Protein AF-A0A8D8YP14-F1 (afdb_monomer_lite)

Secondary structure (DSSP, 8-state):
-EE--TTTT---S---HHHHHHHHHHHHHHHHTT-TT--EEEETHHHHHTTTTS-HHHHHHHHTTSPTTSEEEEETTTTTS-HHHHTTTGGG--EEEEE---STT--SS---HHHHHHHHHHHHTSSS-EEEEEE--SS-SS-HHHHHH-

Structure (mmCIF, N/CA/C/O backbone):
data_AF-A0A8D8YP14-F1
#
_entry.id   AF-A0A8D8YP14-F1
#
loop_
_atom_site.group_PDB
_atom_site.id
_atom_site.type_symbol
_atom_site.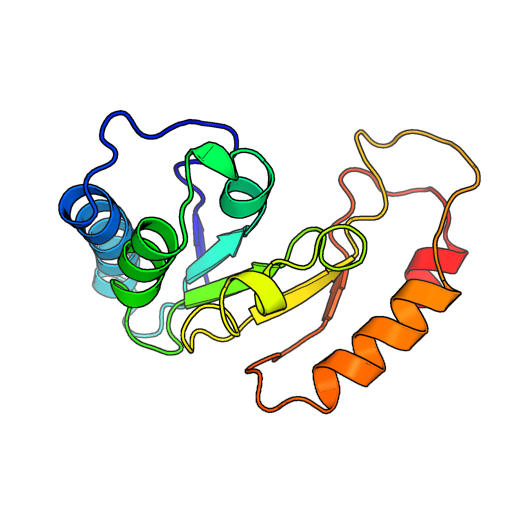label_atom_id
_atom_site.label_alt_id
_atom_site.label_comp_id
_atom_site.label_asym_id
_atom_site.label_entity_id
_atom_site.label_seq_id
_atom_site.pdbx_PDB_ins_code
_atom_site.Cartn_x
_atom_site.Cartn_y
_atom_site.Cartn_z
_atom_site.occupancy
_atom_site.B_iso_or_equiv
_atom_site.auth_seq_id
_atom_site.auth_comp_id
_atom_site.auth_asym_id
_atom_site.auth_atom_id
_atom_site.pdbx_PDB_model_num
ATOM 1 N N . MET A 1 1 ? -10.015 -11.404 4.133 1.00 96.06 1 MET A N 1
ATOM 2 C CA . MET A 1 1 ? -9.208 -10.246 3.685 1.00 96.06 1 MET A CA 1
ATOM 3 C C . MET A 1 1 ? -9.933 -9.616 2.516 1.00 96.06 1 MET A C 1
ATOM 5 O O . MET A 1 1 ? -10.431 -10.362 1.682 1.00 96.06 1 MET A O 1
ATOM 9 N N . TYR A 1 2 ? -10.011 -8.291 2.472 1.00 98.19 2 TYR A N 1
ATOM 10 C CA . TYR A 1 2 ? -10.757 -7.534 1.463 1.00 98.19 2 TYR A CA 1
ATOM 11 C C . TYR A 1 2 ? -9.896 -6.375 0.976 1.00 98.19 2 TYR A C 1
ATOM 13 O O . TYR A 1 2 ? -9.171 -5.800 1.780 1.00 98.19 2 TYR A O 1
ATOM 21 N N . SER A 1 3 ? -9.972 -6.020 -0.302 1.00 97.25 3 SER A N 1
ATOM 22 C CA . SER A 1 3 ? -9.258 -4.866 -0.860 1.00 97.25 3 SER A CA 1
ATOM 23 C C . SER A 1 3 ? -10.249 -3.771 -1.242 1.00 97.25 3 SER A C 1
ATOM 25 O O . SER A 1 3 ? -11.353 -4.063 -1.706 1.00 97.25 3 SER A O 1
ATOM 27 N N . ALA A 1 4 ? -9.869 -2.522 -0.976 1.00 97.31 4 ALA A N 1
ATOM 28 C CA . ALA A 1 4 ? -10.622 -1.329 -1.345 1.00 97.31 4 ALA A CA 1
ATOM 29 C C . ALA A 1 4 ? -9.684 -0.116 -1.376 1.00 97.31 4 ALA A C 1
ATOM 31 O O . ALA A 1 4 ? -8.987 0.139 -0.395 1.00 97.31 4 ALA A O 1
ATOM 32 N N . ASP A 1 5 ? -9.716 0.662 -2.459 1.00 96.69 5 ASP A N 1
ATOM 33 C CA . ASP A 1 5 ? -8.776 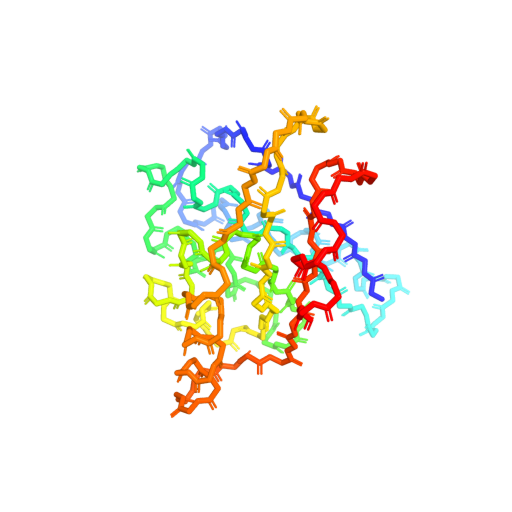1.763 -2.691 1.00 96.69 5 ASP A CA 1
ATOM 34 C C . ASP A 1 5 ? -9.515 2.995 -3.233 1.00 96.69 5 ASP A C 1
ATOM 36 O O . ASP A 1 5 ? -9.730 3.158 -4.431 1.00 96.69 5 ASP A O 1
ATOM 40 N N . THR A 1 6 ? -9.956 3.879 -2.335 1.00 93.38 6 THR A N 1
ATOM 41 C CA . THR A 1 6 ? -10.854 5.001 -2.684 1.00 93.38 6 THR A CA 1
ATOM 42 C C . THR A 1 6 ? -10.166 6.128 -3.450 1.00 93.38 6 THR A C 1
ATOM 44 O O . THR A 1 6 ? -10.811 6.840 -4.215 1.00 93.38 6 THR A O 1
ATOM 47 N N . PHE A 1 7 ? -8.864 6.315 -3.231 1.00 97.00 7 PHE A N 1
ATOM 48 C CA . PHE A 1 7 ? -8.113 7.468 -3.735 1.00 97.00 7 PHE A CA 1
ATOM 49 C C . PHE A 1 7 ? -6.899 7.062 -4.566 1.00 97.00 7 PHE A C 1
ATOM 51 O O . PHE A 1 7 ? -5.929 7.815 -4.654 1.00 97.00 7 PHE A O 1
ATOM 58 N N . ASN A 1 8 ? -6.939 5.881 -5.190 1.00 97.12 8 ASN A N 1
ATOM 59 C CA . ASN A 1 8 ? -5.904 5.513 -6.144 1.00 97.12 8 ASN A CA 1
ATOM 60 C C . ASN A 1 8 ? -5.875 6.555 -7.271 1.00 97.12 8 ASN A C 1
ATOM 62 O O . ASN A 1 8 ? -6.893 6.790 -7.922 1.00 97.12 8 ASN A O 1
ATOM 66 N N . GLU A 1 9 ? -4.741 7.244 -7.411 1.00 96.31 9 GLU A N 1
ATOM 67 C CA . GLU A 1 9 ? -4.486 8.328 -8.377 1.00 96.31 9 GLU A CA 1
ATOM 68 C C . GLU A 1 9 ? -5.417 9.552 -8.310 1.00 96.31 9 GLU A C 1
ATOM 70 O O . GLU A 1 9 ? -5.239 10.514 -9.055 1.00 96.31 9 GLU A O 1
ATOM 75 N N . ASN A 1 10 ? -6.339 9.588 -7.351 1.00 96.38 10 ASN A N 1
ATOM 76 C CA . ASN A 1 10 ? -7.304 10.665 -7.175 1.00 96.38 10 ASN A CA 1
ATOM 77 C C . ASN A 1 10 ? -6.985 11.480 -5.920 1.00 96.38 10 ASN A C 1
ATOM 79 O O . ASN A 1 10 ? -6.604 10.938 -4.884 1.00 96.38 10 ASN A O 1
ATOM 83 N N . ILE A 1 11 ? -7.170 12.799 -5.996 1.00 95.06 11 ILE A N 1
ATOM 84 C CA . ILE A 1 11 ? -7.031 13.683 -4.836 1.00 95.06 11 ILE A CA 1
ATOM 85 C C . ILE A 1 11 ? -8.388 13.748 -4.113 1.00 95.06 11 ILE A C 1
ATOM 87 O O . ILE A 1 11 ? -9.381 14.125 -4.742 1.00 95.06 11 ILE A O 1
ATOM 91 N N . PRO A 1 12 ? -8.467 13.409 -2.812 1.00 94.56 12 PRO A N 1
ATOM 92 C CA . PRO A 1 12 ? -9.691 13.587 -2.043 1.00 94.56 12 PRO A CA 1
ATOM 93 C C . PRO A 1 12 ? -10.140 15.054 -2.029 1.00 94.56 12 PRO A C 1
ATOM 95 O O . PRO A 1 12 ? -9.320 15.964 -1.905 1.00 94.56 12 PRO A O 1
ATOM 98 N N . GLN A 1 13 ? -11.456 15.275 -2.100 1.00 90.06 13 GLN A N 1
ATOM 99 C CA . GLN A 1 13 ? -12.055 16.617 -2.176 1.00 90.06 13 GLN A CA 1
ATOM 100 C C . GLN A 1 13 ? -11.676 17.517 -0.993 1.00 90.06 13 GLN A C 1
ATOM 102 O O . GLN A 1 13 ? -11.499 18.723 -1.160 1.00 90.06 13 GLN A O 1
ATOM 107 N N . HIS A 1 14 ? -11.517 16.923 0.190 1.00 92.19 14 HIS A N 1
ATOM 108 C CA . HIS A 1 14 ? -11.111 17.607 1.410 1.00 92.19 14 HIS A CA 1
ATOM 109 C C . HIS A 1 14 ? -9.806 17.016 1.934 1.00 92.19 14 HIS A C 1
ATOM 111 O O . HIS A 1 14 ? -9.575 15.814 1.823 1.00 92.19 14 HIS A O 1
ATOM 117 N N . GLY A 1 15 ? -8.926 17.872 2.456 1.00 91.56 15 GLY A N 1
ATOM 118 C CA . GLY A 1 15 ? -7.595 17.491 2.940 1.00 91.56 15 GLY A CA 1
ATOM 119 C C . GLY A 1 15 ? -7.425 17.556 4.450 1.00 91.56 15 GLY A C 1
ATOM 120 O O . GLY A 1 15 ? -6.307 17.367 4.925 1.00 91.56 15 GLY A O 1
ATOM 121 N N . ASP A 1 16 ? -8.481 17.864 5.199 1.00 96.81 16 ASP A N 1
ATOM 122 C CA . ASP A 1 16 ? -8.434 17.842 6.653 1.00 96.81 16 ASP A CA 1
ATOM 123 C C . ASP A 1 16 ? -8.293 16.405 7.175 1.00 96.81 16 ASP A C 1
ATOM 125 O O . ASP A 1 16 ? -8.814 15.434 6.619 1.00 96.81 16 ASP A O 1
ATOM 129 N N . VAL A 1 17 ? -7.520 16.268 8.251 1.00 98.06 17 VAL A N 1
ATOM 130 C CA . VAL A 1 17 ? -7.172 14.965 8.829 1.00 98.06 17 VAL A CA 1
ATOM 131 C C . VAL A 1 17 ? -8.396 14.219 9.362 1.00 98.06 17 VAL A C 1
ATOM 133 O O . VAL A 1 17 ? -8.413 12.990 9.344 1.00 98.06 17 VAL A O 1
ATOM 136 N N . GLU A 1 18 ? -9.427 14.944 9.801 1.00 98.19 18 GLU A N 1
ATOM 137 C CA . GLU A 1 18 ? -10.662 14.362 10.322 1.00 98.19 18 GLU A CA 1
ATOM 138 C C . GLU A 1 18 ? -11.487 13.715 9.207 1.00 98.19 18 GLU A C 1
ATOM 140 O O . GLU A 1 18 ? -11.886 12.558 9.343 1.00 98.19 18 GLU A O 1
ATOM 145 N N . TYR A 1 19 ? -11.669 14.397 8.073 1.00 98.06 19 TYR A N 1
ATOM 146 C CA . TYR A 1 19 ? -12.303 13.836 6.884 1.00 98.06 19 TYR A CA 1
ATOM 147 C C . TYR A 1 19 ? -11.604 12.552 6.428 1.00 98.06 19 TYR A C 1
ATOM 149 O O . TYR A 1 19 ? -12.254 11.521 6.256 1.00 98.06 19 TYR A O 1
ATOM 157 N N . LEU A 1 20 ? -10.274 12.576 6.295 1.00 98.44 20 LEU A N 1
ATOM 158 C CA . LEU A 1 20 ? -9.507 11.412 5.840 1.00 98.44 20 LEU A CA 1
ATOM 159 C C . LEU A 1 20 ? -9.606 10.233 6.819 1.00 98.44 20 LEU A C 1
ATOM 161 O O . LEU A 1 20 ? -9.792 9.090 6.393 1.00 98.44 20 LEU A O 1
ATOM 165 N N . ALA A 1 21 ? -9.545 10.503 8.125 1.00 98.56 21 ALA A N 1
ATOM 166 C CA . ALA A 1 21 ? -9.758 9.490 9.153 1.00 98.56 21 ALA A CA 1
ATOM 167 C C . ALA A 1 21 ? -11.185 8.915 9.103 1.00 98.56 21 ALA A C 1
ATOM 169 O O . ALA A 1 21 ? -11.371 7.705 9.224 1.00 98.56 21 ALA A O 1
ATOM 170 N N . ASN A 1 22 ? -12.198 9.760 8.893 1.00 98.44 22 ASN A N 1
ATOM 171 C CA . ASN A 1 22 ? -13.595 9.340 8.800 1.00 98.44 22 ASN A CA 1
ATOM 172 C C . ASN A 1 22 ? -13.852 8.459 7.573 1.00 98.44 22 ASN A C 1
ATOM 174 O O . ASN A 1 22 ? -14.554 7.455 7.697 1.00 98.44 22 ASN A O 1
ATOM 178 N N . VAL A 1 23 ? -13.256 8.779 6.420 1.00 98.19 23 VAL A N 1
ATOM 179 C CA . VAL A 1 23 ? -13.334 7.933 5.218 1.00 98.19 23 VAL A CA 1
ATOM 180 C C . VAL A 1 23 ? -12.749 6.550 5.502 1.00 98.19 23 VAL A C 1
ATOM 182 O O . VAL A 1 23 ? -13.438 5.547 5.324 1.00 98.19 23 VAL A O 1
ATOM 185 N N . SER A 1 24 ? -11.518 6.495 6.016 1.00 98.25 24 SER A N 1
ATOM 186 C CA . SER A 1 24 ? -10.831 5.239 6.345 1.00 98.25 24 SER A CA 1
ATOM 187 C C . SER A 1 24 ? -11.618 4.389 7.355 1.00 98.25 24 SER A C 1
ATOM 189 O O . SER A 1 24 ? -11.865 3.202 7.129 1.00 98.25 24 SER A O 1
ATOM 191 N N . ARG A 1 25 ? -12.121 5.016 8.430 1.00 98.62 25 ARG A N 1
ATOM 192 C CA . ARG A 1 25 ? -12.967 4.348 9.429 1.00 98.62 25 ARG A CA 1
ATOM 193 C C . ARG A 1 25 ? -14.245 3.786 8.816 1.00 98.62 25 ARG A C 1
ATOM 195 O O . ARG A 1 25 ? -14.615 2.665 9.137 1.00 98.62 25 ARG A O 1
ATOM 202 N N . SER A 1 26 ? -14.907 4.546 7.945 1.00 98.56 26 SER A N 1
ATOM 203 C CA . SER A 1 26 ? -16.176 4.135 7.331 1.00 98.56 26 SER A CA 1
ATOM 204 C C . SER A 1 26 ? -15.999 2.929 6.410 1.00 98.56 26 SER A C 1
ATOM 206 O O . SER A 1 26 ? -16.815 2.011 6.445 1.00 98.56 26 SER A O 1
ATOM 208 N N . ILE A 1 27 ? -14.910 2.897 5.633 1.00 98.44 27 ILE A N 1
ATOM 209 C CA . ILE A 1 27 ? -14.569 1.762 4.762 1.00 98.44 27 ILE A CA 1
ATOM 210 C C . ILE A 1 27 ? -14.371 0.496 5.596 1.00 98.44 27 ILE A C 1
ATOM 212 O O . ILE A 1 27 ? -14.988 -0.532 5.321 1.00 98.44 27 ILE A O 1
ATOM 216 N N . TYR A 1 28 ? -13.544 0.573 6.642 1.00 98.62 28 TYR A N 1
ATOM 217 C CA . TYR A 1 28 ? -13.294 -0.586 7.493 1.00 98.62 28 TYR A CA 1
ATOM 218 C C . TYR A 1 28 ? -14.536 -1.008 8.294 1.00 98.62 28 TYR A C 1
ATOM 220 O O . TYR A 1 28 ? -14.797 -2.204 8.434 1.00 98.62 28 TYR A O 1
ATOM 228 N N . GLN A 1 29 ? -15.333 -0.053 8.788 1.00 98.56 29 GLN A N 1
ATOM 229 C CA . GLN A 1 29 ? -16.580 -0.354 9.492 1.00 98.56 29 GLN A CA 1
ATOM 230 C C . GLN A 1 29 ? -17.523 -1.162 8.597 1.00 98.56 29 GLN A C 1
ATOM 232 O O . GLN A 1 29 ? -17.971 -2.223 9.010 1.00 98.56 29 GLN A O 1
ATOM 237 N N . ALA A 1 30 ? -17.709 -0.752 7.339 1.00 98.56 30 ALA A N 1
ATOM 238 C CA . ALA A 1 30 ? -18.549 -1.481 6.391 1.00 98.56 30 ALA A CA 1
ATOM 239 C C . ALA A 1 30 ? -18.093 -2.938 6.166 1.00 98.56 30 ALA A C 1
ATOM 241 O O . ALA A 1 30 ? -18.928 -3.828 6.021 1.00 98.56 30 ALA A O 1
ATOM 242 N N . MET A 1 31 ? -16.779 -3.201 6.158 1.00 98.50 31 MET A N 1
ATOM 243 C CA . MET A 1 31 ? -16.248 -4.570 6.087 1.00 98.50 31 MET A CA 1
ATOM 244 C C . MET A 1 31 ? -16.534 -5.347 7.380 1.00 98.50 31 MET A C 1
ATOM 246 O O . MET A 1 31 ? -17.025 -6.476 7.344 1.00 98.50 31 MET A O 1
ATOM 250 N N . SER A 1 32 ? -16.219 -4.735 8.525 1.00 98.38 32 SER A N 1
ATOM 251 C CA . SER A 1 32 ? -16.287 -5.376 9.844 1.00 98.38 32 SER A CA 1
ATOM 252 C C . SER A 1 32 ? -17.699 -5.563 10.402 1.00 98.38 32 SER A C 1
ATOM 254 O O . SER A 1 32 ? -17.900 -6.449 11.232 1.00 98.38 32 SER A O 1
ATOM 256 N N . ASP A 1 33 ? -18.677 -4.802 9.906 1.00 98.44 33 ASP A N 1
ATOM 257 C CA . ASP A 1 33 ? -20.102 -4.978 10.207 1.00 98.44 33 ASP A CA 1
ATOM 258 C C . ASP A 1 33 ? -20.630 -6.335 9.723 1.00 98.44 33 ASP A C 1
ATOM 260 O O . ASP A 1 33 ? -21.545 -6.902 10.322 1.00 98.44 33 ASP A O 1
ATOM 264 N N . VAL A 1 34 ? -20.050 -6.866 8.642 1.00 98.38 34 VAL A N 1
ATOM 265 C CA . VAL A 1 34 ? -20.436 -8.154 8.048 1.00 98.38 34 VAL A CA 1
ATOM 266 C C . VAL A 1 34 ? -19.476 -9.269 8.462 1.00 98.38 34 VAL A C 1
ATOM 268 O O . VAL A 1 34 ? -19.909 -10.390 8.730 1.00 98.38 34 VAL A O 1
ATOM 271 N N . ASP A 1 35 ? -18.179 -8.971 8.542 1.00 98.62 35 ASP A N 1
ATOM 272 C CA . ASP A 1 35 ? -17.134 -9.919 8.924 1.00 98.62 35 ASP A CA 1
ATOM 273 C C . ASP A 1 35 ? -16.246 -9.336 10.030 1.00 98.62 35 ASP A C 1
ATOM 275 O O . ASP A 1 35 ? -15.309 -8.580 9.774 1.00 98.62 35 ASP A O 1
ATOM 279 N N . SER A 1 36 ? -16.478 -9.747 11.278 1.00 97.56 36 SER A N 1
ATOM 280 C CA . SER A 1 36 ? -15.696 -9.286 12.436 1.00 97.56 36 SER A CA 1
ATOM 281 C C . SER A 1 36 ? -14.200 -9.647 12.369 1.00 97.56 36 SER A C 1
ATOM 283 O O . SER A 1 36 ? -13.376 -9.048 13.071 1.00 97.56 36 SER A O 1
ATOM 285 N N . ASN A 1 37 ? -13.815 -10.587 11.498 1.00 98.19 37 ASN A N 1
ATOM 286 C CA . ASN A 1 37 ? -12.428 -10.965 11.236 1.00 98.19 37 ASN A CA 1
ATOM 287 C C . ASN A 1 37 ? -11.830 -10.266 10.007 1.00 98.19 37 ASN A C 1
ATOM 289 O O . ASN A 1 37 ? -10.699 -10.584 9.629 1.00 98.19 37 ASN A O 1
ATOM 293 N N . ALA A 1 38 ? -12.531 -9.292 9.420 1.00 98.62 38 ALA A N 1
ATOM 294 C CA . ALA A 1 38 ? -12.057 -8.547 8.266 1.00 98.62 38 ALA A CA 1
ATOM 295 C C . ALA A 1 38 ? -10.656 -7.961 8.491 1.00 98.62 38 ALA A C 1
ATOM 297 O O . ALA A 1 38 ? -10.328 -7.428 9.552 1.00 98.62 38 ALA A O 1
ATOM 298 N N . ILE A 1 39 ? -9.836 -8.061 7.448 1.00 98.69 39 ILE A N 1
ATOM 299 C CA . ILE A 1 39 ? -8.561 -7.360 7.300 1.00 98.69 39 ILE A CA 1
ATOM 300 C C . ILE A 1 39 ? -8.656 -6.637 5.966 1.00 98.69 39 ILE A C 1
ATOM 302 O O . ILE A 1 39 ? -8.917 -7.279 4.940 1.00 98.69 39 ILE A O 1
ATOM 306 N N . TRP A 1 40 ? -8.467 -5.325 5.998 1.00 98.81 40 TRP A N 1
ATOM 307 C CA . TRP A 1 40 ? -8.433 -4.484 4.814 1.00 98.81 40 TRP A CA 1
ATOM 308 C C . TRP A 1 40 ? -7.018 -4.488 4.233 1.00 98.81 40 TRP A C 1
ATOM 310 O O . TRP A 1 40 ? -6.066 -4.145 4.920 1.00 98.81 40 TRP A O 1
ATOM 320 N N . VAL A 1 41 ? -6.877 -4.898 2.978 1.00 98.75 41 VAL A N 1
ATOM 321 C CA . VAL A 1 41 ? -5.654 -4.794 2.183 1.00 98.75 41 VAL A CA 1
ATOM 322 C C . VAL A 1 41 ? -5.722 -3.506 1.366 1.00 98.75 41 VAL A C 1
ATOM 324 O O . VAL A 1 41 ? -6.638 -3.338 0.562 1.00 98.75 41 VAL A O 1
ATOM 327 N N . LEU A 1 42 ? -4.772 -2.602 1.588 1.00 98.62 42 LEU A N 1
ATOM 328 C CA . LEU A 1 42 ? -4.733 -1.271 0.983 1.00 98.62 42 LEU A CA 1
ATOM 329 C C . LEU A 1 42 ? -3.493 -1.112 0.102 1.00 98.62 42 LEU A C 1
ATOM 331 O O . LEU A 1 42 ? -2.377 -1.354 0.563 1.00 98.62 42 LEU A O 1
ATOM 335 N N . GLN A 1 43 ? -3.661 -0.630 -1.128 1.00 98.31 43 GLN A N 1
ATOM 336 C CA . GLN A 1 43 ? -2.545 -0.233 -1.979 1.00 98.31 43 GLN A CA 1
ATOM 337 C C . GLN A 1 43 ? -1.950 1.098 -1.495 1.00 98.31 43 GLN A C 1
ATOM 339 O O . GLN A 1 43 ? -2.615 2.132 -1.440 1.00 98.31 43 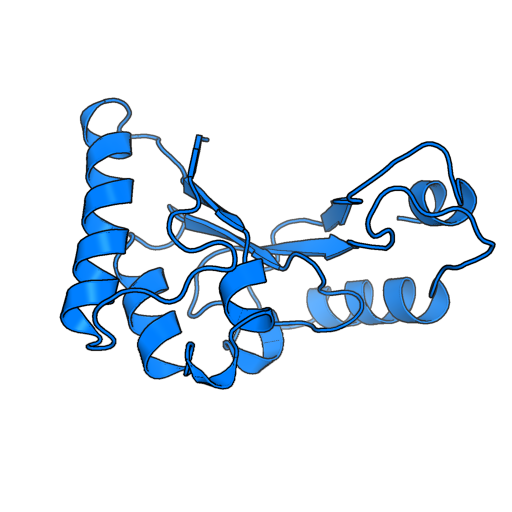GLN A O 1
ATOM 344 N N . GLY A 1 44 ? -0.652 1.106 -1.188 1.00 97.69 44 GLY A N 1
ATOM 345 C CA . GLY A 1 44 ? 0.072 2.307 -0.762 1.00 97.69 44 GLY A CA 1
ATOM 346 C C . GLY A 1 44 ? 0.369 3.314 -1.882 1.00 97.69 44 GLY A C 1
ATOM 347 O O . GLY A 1 44 ? 0.911 4.382 -1.593 1.00 97.69 44 GLY A O 1
ATOM 348 N N . TRP A 1 45 ? 0.018 3.014 -3.143 1.00 98.06 45 TRP A N 1
ATOM 349 C CA . TRP A 1 45 ? 0.371 3.829 -4.318 1.00 98.06 45 TRP A CA 1
ATOM 350 C C . TRP A 1 45 ? -0.061 5.286 -4.197 1.00 98.06 45 TRP A C 1
ATOM 352 O O . TRP A 1 45 ? 0.719 6.179 -4.517 1.00 98.06 45 TRP A O 1
ATOM 362 N N . MET A 1 46 ? -1.253 5.556 -3.658 1.00 97.06 46 MET A N 1
ATOM 363 C CA . MET A 1 46 ? -1.744 6.929 -3.501 1.00 97.06 46 MET A CA 1
ATOM 364 C C . MET A 1 46 ? -0.787 7.812 -2.683 1.00 97.06 46 MET A C 1
ATOM 366 O O . MET A 1 46 ? -0.631 8.993 -2.994 1.00 97.06 46 MET A O 1
ATOM 370 N N . PHE A 1 47 ? -0.092 7.244 -1.687 1.00 97.62 47 PHE A N 1
ATOM 371 C CA . PHE A 1 47 ? 0.853 7.977 -0.841 1.00 97.62 47 PHE A CA 1
ATOM 372 C C . PHE A 1 47 ? 2.142 8.349 -1.578 1.00 97.62 47 PHE A C 1
ATOM 374 O O . PHE A 1 47 ? 2.826 9.280 -1.149 1.00 97.62 47 PHE A O 1
ATOM 381 N N . VAL A 1 48 ? 2.462 7.635 -2.661 1.00 96.12 48 VAL A N 1
ATOM 382 C CA . VAL A 1 48 ? 3.594 7.898 -3.556 1.00 96.12 48 VAL A CA 1
ATOM 383 C C . VAL A 1 48 ? 3.163 8.818 -4.695 1.00 96.12 48 VAL A C 1
ATOM 385 O O . VAL A 1 48 ? 3.725 9.898 -4.857 1.00 96.12 48 VAL A O 1
ATOM 388 N N . HIS A 1 49 ? 2.124 8.431 -5.438 1.00 96.19 49 HIS A N 1
ATOM 389 C CA . HIS A 1 49 ? 1.646 9.136 -6.627 1.00 96.19 49 HIS A CA 1
ATOM 390 C C . HIS A 1 49 ? 1.255 10.591 -6.332 1.00 96.19 49 HIS A C 1
ATOM 392 O O . HIS A 1 49 ? 1.562 11.492 -7.106 1.00 96.19 49 HIS A O 1
ATOM 398 N N . GLN A 1 50 ? 0.614 10.842 -5.184 1.00 96.06 50 GLN A N 1
ATOM 399 C CA . GLN A 1 50 ? 0.188 12.180 -4.759 1.00 96.06 50 GLN A CA 1
ATOM 400 C C . GLN A 1 50 ? 0.941 12.641 -3.496 1.00 96.06 50 GLN A C 1
ATOM 402 O O . GLN A 1 50 ? 0.332 13.144 -2.549 1.00 96.06 50 GLN A O 1
ATOM 407 N N . VAL A 1 51 ? 2.271 12.476 -3.453 1.00 95.25 51 VAL A N 1
ATOM 408 C CA . VAL A 1 51 ? 3.104 12.727 -2.252 1.00 95.25 51 VAL A CA 1
ATOM 409 C C . VAL A 1 51 ? 2.960 14.135 -1.654 1.00 95.25 51 VAL A C 1
ATOM 411 O O . VAL A 1 51 ? 3.013 14.293 -0.435 1.00 95.25 51 VAL A O 1
ATOM 414 N N . LEU A 1 52 ? 2.735 15.161 -2.485 1.00 95.75 52 LEU A N 1
ATOM 415 C CA . LEU A 1 52 ? 2.531 16.540 -2.017 1.00 95.75 52 LEU A CA 1
ATOM 416 C C . LEU A 1 52 ? 1.196 16.710 -1.288 1.00 95.75 52 LEU A C 1
ATOM 418 O O . LEU A 1 52 ? 1.091 17.497 -0.348 1.00 95.75 52 LEU A O 1
ATOM 422 N N . TYR A 1 53 ? 0.173 15.970 -1.715 1.00 97.25 53 TYR A N 1
ATOM 423 C CA . TYR A 1 53 ? -1.105 15.959 -1.030 1.00 97.25 53 TYR A CA 1
ATOM 424 C C . TYR A 1 53 ? -1.027 15.106 0.239 1.00 97.25 53 TYR A C 1
ATOM 426 O O . TYR A 1 53 ? -1.457 15.579 1.291 1.00 97.25 53 TYR A O 1
ATOM 434 N N . TRP A 1 54 ? -0.476 13.890 0.155 1.00 97.75 54 TRP A N 1
ATOM 435 C CA . TRP A 1 54 ? -0.373 12.915 1.248 1.00 97.75 54 TRP A CA 1
ATOM 436 C C . TRP A 1 54 ? 0.838 13.172 2.154 1.00 97.75 54 TRP A C 1
ATOM 438 O O . TRP A 1 54 ? 1.816 12.414 2.194 1.00 97.75 54 TRP A O 1
ATOM 448 N N . THR A 1 55 ? 0.733 14.253 2.928 1.00 97.75 55 THR A N 1
ATOM 449 C CA . THR A 1 55 ? 1.660 14.565 4.021 1.00 97.75 55 THR A CA 1
ATOM 450 C C . THR A 1 55 ? 1.609 13.498 5.118 1.00 97.75 55 THR A C 1
ATOM 452 O O . THR A 1 55 ? 0.614 12.787 5.265 1.00 97.75 55 THR A O 1
ATOM 455 N N . GLN A 1 56 ? 2.667 13.406 5.929 1.00 98.44 56 GLN A N 1
ATOM 456 C CA . GLN A 1 56 ? 2.753 12.428 7.020 1.00 98.44 56 GLN A CA 1
ATOM 457 C C . GLN A 1 56 ? 1.545 12.485 7.968 1.00 98.44 56 GLN A C 1
ATOM 459 O O . GLN A 1 56 ? 0.992 11.441 8.297 1.00 98.44 56 GLN A O 1
ATOM 464 N N . ASP A 1 57 ? 1.075 13.678 8.343 1.00 98.38 57 ASP A N 1
ATOM 465 C CA . ASP A 1 57 ? -0.082 13.821 9.239 1.00 98.38 57 ASP A CA 1
ATOM 466 C C . ASP A 1 57 ? -1.375 13.269 8.632 1.00 98.38 57 ASP A C 1
ATOM 468 O O . ASP A 1 57 ? -2.150 12.602 9.318 1.00 98.38 57 ASP A O 1
ATOM 472 N N . LYS A 1 58 ? -1.595 13.490 7.331 1.00 98.50 58 LYS A N 1
ATOM 473 C CA . LYS A 1 58 ? -2.768 12.966 6.619 1.00 98.50 58 LYS A CA 1
ATOM 474 C C . LYS A 1 58 ? -2.710 11.454 6.475 1.00 98.50 58 LYS A C 1
ATOM 476 O O . LYS A 1 58 ? -3.708 10.781 6.716 1.00 98.50 58 LYS A O 1
ATOM 481 N N . VAL A 1 59 ? -1.544 10.919 6.111 1.00 98.50 59 VAL A N 1
ATOM 482 C CA . VAL A 1 59 ? -1.354 9.469 5.990 1.00 98.50 59 VAL A CA 1
ATOM 483 C C . VAL A 1 59 ? -1.508 8.800 7.352 1.00 98.50 59 VAL A C 1
ATOM 485 O O . VAL A 1 59 ? -2.216 7.805 7.465 1.00 98.50 59 VAL A O 1
ATOM 488 N N . LYS A 1 60 ? -0.927 9.380 8.407 1.00 98.69 60 LYS A N 1
ATOM 489 C CA . LYS A 1 60 ? -1.096 8.904 9.781 1.00 98.69 60 LYS A CA 1
ATOM 490 C C . LYS A 1 60 ? -2.568 8.876 10.173 1.00 98.69 60 LYS A C 1
ATOM 492 O O . LYS A 1 60 ? -3.052 7.822 10.564 1.00 98.69 60 LYS A O 1
ATOM 497 N N . ALA A 1 61 ? -3.286 9.988 10.004 1.00 98.56 61 ALA A N 1
ATOM 498 C CA . ALA A 1 61 ? -4.709 10.072 10.324 1.00 98.56 61 ALA A CA 1
ATOM 499 C C . ALA A 1 61 ? -5.541 9.020 9.574 1.00 98.56 61 ALA A C 1
ATOM 501 O O . ALA A 1 61 ? -6.394 8.372 10.176 1.00 98.56 61 ALA A O 1
ATOM 502 N N . PHE A 1 62 ? -5.255 8.807 8.287 1.00 98.56 62 PHE A N 1
ATOM 503 C CA . PHE A 1 62 ? -5.930 7.804 7.469 1.00 98.56 62 PHE A CA 1
ATOM 504 C C . PHE A 1 62 ? -5.642 6.373 7.955 1.00 98.56 62 PHE A C 1
ATOM 506 O O . PHE A 1 62 ? -6.572 5.607 8.195 1.00 98.56 62 PHE A O 1
ATOM 513 N N . LEU A 1 63 ? -4.373 6.002 8.147 1.00 98.50 63 LEU A N 1
ATOM 514 C CA . LEU A 1 63 ? -3.981 4.628 8.490 1.00 98.50 63 LEU A CA 1
ATOM 515 C C . LEU A 1 63 ? -4.333 4.241 9.933 1.00 98.50 63 LEU A C 1
ATOM 517 O O . LEU A 1 63 ? -4.712 3.098 10.191 1.00 98.50 63 LEU A O 1
ATOM 521 N N . THR A 1 64 ? -4.240 5.179 10.882 1.00 98.38 64 THR A N 1
ATOM 522 C CA . THR A 1 64 ? -4.526 4.906 12.301 1.00 98.38 64 THR A CA 1
ATOM 523 C C . THR A 1 64 ? -6.008 5.035 12.660 1.00 98.38 64 THR A C 1
ATOM 525 O O . THR A 1 64 ? -6.376 4.817 13.811 1.00 98.38 64 THR A O 1
ATOM 528 N N . ALA A 1 65 ? -6.872 5.398 11.705 1.00 98.56 65 ALA A N 1
ATOM 529 C CA . ALA A 1 65 ? -8.324 5.367 11.892 1.00 98.56 65 ALA A CA 1
ATOM 530 C C . ALA A 1 65 ? -8.908 3.942 11.850 1.00 98.56 65 ALA A C 1
ATOM 532 O O . ALA A 1 65 ? -10.046 3.737 12.275 1.00 98.56 65 ALA A O 1
ATOM 533 N N . VAL A 1 66 ? -8.122 2.972 11.375 1.00 98.56 66 VAL A N 1
ATOM 534 C CA . VAL A 1 66 ? -8.416 1.535 11.414 1.00 98.56 66 VAL A CA 1
ATOM 535 C C . VAL A 1 66 ? -7.672 0.914 12.602 1.00 98.56 66 VAL A C 1
ATOM 537 O O . VAL A 1 66 ? -6.524 1.294 12.847 1.00 98.56 66 VAL A O 1
ATOM 540 N N . PRO A 1 67 ? -8.266 -0.040 13.348 1.00 98.44 67 PRO A N 1
ATOM 541 C CA . PRO A 1 67 ? -7.559 -0.729 14.426 1.00 98.44 67 PRO A CA 1
ATOM 542 C C . PRO A 1 67 ? -6.229 -1.340 13.958 1.00 98.44 67 PRO A C 1
ATOM 544 O O . PRO A 1 67 ? -6.112 -1.818 12.827 1.00 98.44 67 PRO A O 1
ATOM 547 N N . GLN A 1 68 ? -5.221 -1.339 14.833 1.00 97.62 68 GLN A N 1
ATOM 548 C CA . GLN A 1 68 ? -3.904 -1.886 14.493 1.00 97.62 68 GLN A CA 1
ATOM 549 C C . GLN A 1 68 ? -3.997 -3.372 14.127 1.00 97.62 68 GLN A C 1
ATOM 551 O O . GLN A 1 68 ? -4.673 -4.149 14.803 1.00 97.62 68 GLN A O 1
ATOM 556 N N . GLY A 1 69 ? -3.330 -3.762 13.040 1.00 97.44 69 GLY A N 1
ATOM 557 C CA . GLY A 1 69 ? -3.347 -5.131 12.518 1.00 97.44 69 GLY A CA 1
ATOM 558 C C . GLY A 1 69 ? -4.601 -5.494 11.715 1.00 97.44 69 GLY A C 1
ATOM 559 O O . GLY A 1 69 ? -4.707 -6.617 11.227 1.00 97.44 69 GLY A O 1
ATOM 560 N N . LYS A 1 70 ? -5.550 -4.562 11.560 1.00 98.50 70 LYS A N 1
ATOM 561 C CA . LYS A 1 70 ? -6.747 -4.731 10.721 1.00 98.50 70 LYS A CA 1
ATOM 562 C C . LYS A 1 70 ? -6.635 -4.046 9.359 1.00 98.50 70 LYS A C 1
ATOM 564 O O . LYS A 1 70 ? -7.497 -4.253 8.506 1.00 98.50 70 LYS A O 1
ATOM 569 N N . LEU A 1 71 ? -5.553 -3.301 9.144 1.00 98.56 71 LEU A N 1
ATOM 570 C CA . LEU A 1 71 ? -5.140 -2.755 7.859 1.00 98.56 71 LEU A CA 1
ATOM 571 C C . LEU A 1 71 ? -3.779 -3.347 7.484 1.00 98.56 71 LEU A C 1
ATOM 573 O O . LEU A 1 71 ? -2.830 -3.236 8.251 1.00 98.56 71 LEU A O 1
ATOM 577 N N . LEU A 1 72 ? -3.690 -3.968 6.315 1.00 98.75 72 LEU A N 1
ATOM 578 C CA . LEU A 1 72 ? -2.463 -4.481 5.722 1.00 98.75 72 LEU A CA 1
ATOM 579 C C . LEU A 1 72 ? -2.110 -3.608 4.521 1.00 98.75 72 LEU A C 1
ATOM 581 O O . LEU A 1 72 ? -2.837 -3.598 3.528 1.00 98.75 72 LEU A O 1
ATOM 585 N N . VAL A 1 73 ? -1.007 -2.869 4.605 1.00 98.69 73 VAL A N 1
ATOM 586 C CA . VAL A 1 73 ? -0.596 -1.964 3.525 1.00 98.69 73 VAL A CA 1
ATOM 587 C C . VAL A 1 73 ? 0.320 -2.692 2.544 1.00 98.69 73 VAL A C 1
ATOM 589 O O . VAL A 1 73 ? 1.268 -3.361 2.941 1.00 98.69 73 VAL A O 1
ATOM 592 N N . LEU A 1 74 ? 0.069 -2.551 1.248 1.00 98.81 74 LEU A N 1
ATOM 593 C CA . LEU A 1 74 ? 1.017 -2.935 0.208 1.00 98.81 74 LEU A CA 1
ATOM 594 C C . LEU A 1 74 ? 1.909 -1.725 -0.080 1.00 98.81 74 LEU A C 1
ATOM 596 O O . LEU A 1 74 ? 1.437 -0.738 -0.651 1.00 98.81 74 LEU A O 1
ATOM 600 N N . ASP A 1 75 ? 3.182 -1.772 0.321 1.00 98.44 75 ASP A N 1
ATOM 601 C CA . ASP A 1 75 ? 4.174 -0.770 -0.091 1.00 98.44 75 ASP A CA 1
ATOM 602 C C . ASP A 1 75 ? 4.525 -1.037 -1.559 1.00 98.44 75 ASP A C 1
ATOM 604 O O . ASP A 1 75 ? 5.429 -1.810 -1.868 1.00 98.44 75 ASP A O 1
ATOM 608 N N . LEU A 1 76 ? 3.674 -0.513 -2.448 1.00 97.62 76 LEU A N 1
ATOM 609 C CA . LEU A 1 76 ? 3.421 -1.102 -3.764 1.00 97.62 76 LEU A CA 1
ATOM 610 C C . LEU A 1 76 ? 4.639 -1.080 -4.697 1.00 97.62 76 LEU A C 1
ATOM 612 O O . LEU A 1 76 ? 4.806 -2.008 -5.474 1.00 97.62 76 LEU A O 1
ATOM 616 N N . ALA A 1 77 ? 5.477 -0.049 -4.593 1.00 96.75 77 ALA A N 1
ATOM 617 C CA . ALA A 1 77 ? 6.680 0.146 -5.405 1.00 96.75 77 ALA A CA 1
ATOM 618 C C . ALA A 1 77 ? 7.921 0.285 -4.511 1.00 96.75 77 ALA A C 1
ATOM 620 O O . ALA A 1 77 ? 8.741 1.192 -4.696 1.00 96.75 77 ALA A O 1
ATOM 621 N N . ALA A 1 78 ? 8.016 -0.548 -3.471 1.00 97.38 78 ALA A N 1
ATOM 622 C CA . ALA A 1 78 ? 9.032 -0.408 -2.435 1.00 97.38 78 ALA A CA 1
ATOM 623 C C . ALA A 1 78 ? 10.461 -0.597 -2.965 1.00 97.38 78 ALA A C 1
ATOM 625 O O . ALA A 1 78 ? 11.404 -0.059 -2.383 1.00 97.38 78 ALA A O 1
ATOM 626 N N . GLU A 1 79 ? 10.627 -1.290 -4.094 1.00 95.56 79 GLU A N 1
ATOM 627 C CA . GLU A 1 79 ? 11.911 -1.454 -4.770 1.00 95.56 79 GLU A CA 1
ATOM 628 C C . GLU A 1 79 ? 12.416 -0.178 -5.454 1.00 95.56 79 GLU A C 1
ATOM 630 O O . GLU A 1 79 ? 13.592 -0.103 -5.811 1.00 95.56 79 GLU A O 1
ATOM 635 N N . GLN A 1 80 ? 11.556 0.821 -5.664 1.00 93.81 80 GLN A N 1
ATOM 636 C CA . GLN A 1 80 ? 11.931 2.100 -6.278 1.00 93.81 80 GLN A CA 1
ATOM 637 C C . GLN A 1 80 ? 11.728 3.274 -5.322 1.00 93.81 80 GLN A C 1
ATOM 639 O O . GLN A 1 80 ? 12.618 4.111 -5.172 1.00 93.81 80 GLN A O 1
ATOM 644 N N . ILE A 1 81 ? 10.560 3.339 -4.680 1.00 95.44 81 ILE A N 1
ATOM 645 C CA . ILE A 1 81 ? 10.112 4.465 -3.858 1.00 95.44 81 ILE A CA 1
ATOM 646 C C . ILE A 1 81 ? 9.519 3.917 -2.545 1.00 95.44 81 ILE A C 1
ATOM 648 O O . ILE A 1 81 ? 8.298 3.926 -2.363 1.00 95.44 81 ILE A O 1
ATOM 652 N N . PRO A 1 82 ? 10.365 3.422 -1.619 1.00 95.38 82 PRO A N 1
ATOM 653 C CA . PRO A 1 82 ? 9.910 2.819 -0.368 1.00 95.38 82 PRO A CA 1
ATOM 654 C C . PRO A 1 82 ? 9.151 3.825 0.497 1.00 95.38 82 PRO A C 1
ATOM 656 O O . PRO A 1 82 ? 9.701 4.834 0.949 1.00 95.38 82 PRO A O 1
ATOM 659 N N . SER A 1 83 ? 7.874 3.548 0.762 1.00 97.19 83 SER A N 1
ATOM 660 C CA . SER A 1 83 ? 7.057 4.403 1.625 1.00 97.19 83 SER A CA 1
ATOM 661 C C . SER A 1 83 ? 7.211 4.061 3.101 1.00 97.19 83 SER A C 1
ATOM 663 O O . SER A 1 83 ? 7.024 4.947 3.938 1.00 97.19 83 SER A O 1
ATOM 665 N N . HIS A 1 84 ? 7.580 2.820 3.434 1.00 96.31 84 HIS A N 1
ATOM 666 C CA . HIS A 1 84 ? 7.738 2.381 4.821 1.00 96.31 84 HIS A CA 1
ATOM 667 C C . HIS A 1 84 ? 8.724 3.246 5.621 1.00 96.31 84 HIS A C 1
ATOM 669 O O . HIS A 1 84 ? 8.439 3.554 6.777 1.00 96.31 84 HIS A O 1
ATOM 675 N N . ASP A 1 85 ? 9.823 3.713 5.022 1.00 94.31 85 ASP A N 1
ATOM 676 C CA . ASP A 1 85 ? 10.777 4.602 5.699 1.00 94.31 85 ASP A CA 1
ATOM 677 C C . ASP A 1 85 ? 10.173 5.984 5.976 1.00 94.31 85 ASP A C 1
ATOM 679 O O . ASP A 1 85 ? 10.170 6.465 7.112 1.00 94.31 85 ASP A O 1
ATOM 683 N N . ARG A 1 86 ? 9.588 6.616 4.950 1.00 96.19 86 ARG A N 1
ATOM 684 C CA . ARG A 1 86 ? 8.970 7.949 5.065 1.00 96.19 86 ARG A CA 1
ATOM 685 C C . ARG A 1 86 ? 7.785 7.964 6.031 1.00 96.19 86 ARG A C 1
ATOM 687 O O . ARG A 1 86 ? 7.506 8.995 6.642 1.00 96.19 86 ARG A O 1
ATOM 694 N N . LEU A 1 87 ? 7.062 6.853 6.128 1.00 97.75 87 LEU A N 1
ATOM 695 C CA . LEU A 1 87 ? 5.836 6.717 6.914 1.00 97.75 87 LEU A CA 1
ATOM 696 C C . LEU A 1 87 ? 6.052 5.954 8.226 1.00 97.75 87 LEU A C 1
ATOM 698 O O . LEU A 1 87 ? 5.080 5.517 8.842 1.00 97.75 87 LEU A O 1
ATOM 702 N N . HIS A 1 88 ? 7.307 5.802 8.661 1.00 96.50 88 HIS A N 1
ATOM 703 C CA . HIS A 1 88 ? 7.671 5.181 9.936 1.00 96.50 88 HIS A CA 1
ATOM 704 C C . HIS A 1 88 ? 6.998 3.812 10.141 1.00 96.50 88 HIS A C 1
ATOM 706 O O . HIS A 1 88 ? 6.293 3.594 11.127 1.00 96.50 88 HIS A O 1
ATOM 712 N N . SER A 1 89 ? 7.173 2.901 9.178 1.00 96.94 89 SER A N 1
ATOM 713 C CA . SER A 1 89 ? 6.499 1.597 9.123 1.00 96.94 89 SER A CA 1
ATOM 714 C C . SER A 1 89 ? 4.972 1.718 9.179 1.00 96.94 89 SER A C 1
ATOM 716 O O . SER A 1 89 ? 4.318 1.048 9.982 1.00 96.94 89 SER A O 1
ATOM 718 N N . PHE A 1 90 ? 4.410 2.611 8.358 1.00 98.31 90 PHE A N 1
ATOM 719 C CA . PHE A 1 90 ? 2.964 2.846 8.247 1.00 98.31 90 PHE A CA 1
ATOM 720 C C . PHE A 1 90 ? 2.285 3.082 9.605 1.00 98.31 90 PHE A C 1
ATOM 722 O O . PHE A 1 90 ? 1.162 2.643 9.851 1.00 98.31 90 PHE A O 1
ATOM 729 N N . TYR A 1 91 ? 2.994 3.776 10.503 1.00 97.81 91 TYR A N 1
ATOM 730 C CA . TYR A 1 91 ? 2.536 4.128 11.849 1.00 97.81 91 TYR A CA 1
ATOM 731 C C . TYR A 1 91 ? 2.038 2.931 12.679 1.00 97.81 91 TYR A C 1
ATOM 733 O O . TYR A 1 91 ? 1.113 3.057 13.486 1.00 97.81 91 TYR A O 1
ATOM 741 N N . GLY A 1 92 ? 2.668 1.768 12.493 1.00 96.69 92 GLY A N 1
ATOM 742 C CA . GLY A 1 92 ? 2.382 0.550 13.251 1.00 96.69 92 GLY A CA 1
ATOM 743 C C . GLY A 1 92 ? 1.413 -0.423 12.576 1.00 96.69 92 GLY A C 1
ATOM 744 O O . GLY A 1 92 ? 1.183 -1.497 13.130 1.00 96.69 92 GLY A O 1
ATOM 745 N N . GLN A 1 93 ? 0.882 -0.096 11.394 1.00 98.38 93 GLN A N 1
ATOM 746 C CA . GLN A 1 93 ? 0.140 -1.077 10.605 1.00 98.38 93 GLN A CA 1
ATOM 747 C C . GLN A 1 93 ? 1.115 -2.055 9.926 1.00 98.38 93 GLN A C 1
ATOM 749 O O . GLN A 1 93 ? 2.188 -1.634 9.476 1.00 98.38 93 GLN A O 1
ATOM 754 N N . PRO A 1 94 ? 0.781 -3.357 9.840 1.00 98.31 94 PRO A N 1
ATOM 755 C CA . PRO A 1 94 ? 1.587 -4.310 9.094 1.00 98.31 94 PRO A CA 1
ATOM 756 C C . PRO A 1 94 ? 1.601 -3.959 7.606 1.00 98.31 94 PRO A C 1
ATOM 758 O O . PRO A 1 94 ? 0.608 -3.475 7.054 1.00 98.31 94 PRO A O 1
ATOM 761 N N . TYR A 1 95 ? 2.715 -4.249 6.939 1.00 98.62 95 TYR A N 1
ATOM 762 C CA . TYR A 1 95 ? 2.829 -4.040 5.500 1.00 98.62 95 TYR A CA 1
ATOM 763 C C . TYR A 1 95 ? 3.574 -5.166 4.785 1.00 98.62 95 TYR A C 1
ATOM 765 O O . TYR A 1 95 ? 4.357 -5.909 5.384 1.00 98.62 95 TYR A 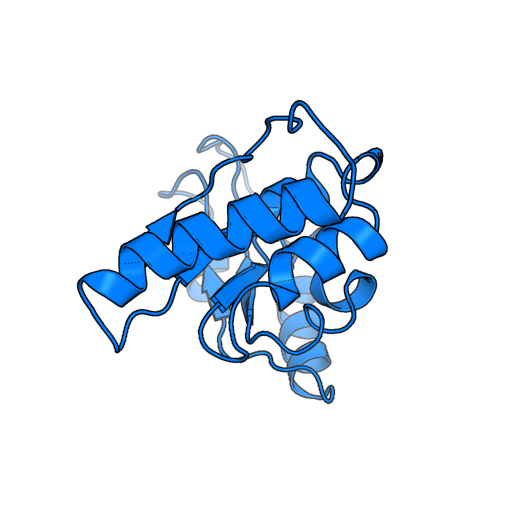O 1
ATOM 773 N N . ILE A 1 96 ? 3.318 -5.277 3.485 1.00 98.62 96 ILE A N 1
ATOM 774 C CA . ILE A 1 96 ? 4.040 -6.142 2.554 1.00 98.62 96 ILE A CA 1
ATOM 775 C C . ILE A 1 96 ? 4.940 -5.250 1.704 1.00 98.62 96 ILE A C 1
ATOM 777 O O . ILE A 1 96 ? 4.462 -4.307 1.068 1.00 98.62 96 ILE A O 1
ATOM 781 N N . TRP A 1 97 ? 6.237 -5.549 1.693 1.00 98.56 97 TRP A N 1
ATOM 782 C CA . TRP A 1 97 ? 7.186 -4.912 0.783 1.00 98.56 97 TRP A CA 1
ATOM 783 C C . TRP A 1 97 ? 6.953 -5.486 -0.613 1.00 98.56 97 TRP A C 1
ATOM 785 O O . TRP A 1 97 ? 7.057 -6.699 -0.797 1.00 98.56 97 TRP A O 1
ATOM 795 N N . CYS A 1 98 ? 6.571 -4.654 -1.579 1.00 98.56 98 CYS A N 1
ATOM 796 C CA . CYS A 1 98 ? 6.232 -5.130 -2.914 1.00 98.56 98 CYS A CA 1
ATOM 797 C C . CYS A 1 98 ? 7.244 -4.649 -3.951 1.00 98.56 98 CYS A C 1
ATOM 799 O O . CYS A 1 98 ? 7.703 -3.509 -3.902 1.00 98.56 98 CYS A O 1
ATOM 801 N N . MET A 1 99 ? 7.534 -5.526 -4.908 1.00 98.38 99 MET A N 1
ATOM 802 C CA . MET A 1 99 ? 8.221 -5.198 -6.145 1.00 98.38 99 MET A CA 1
ATOM 803 C C . MET A 1 99 ? 7.178 -4.956 -7.243 1.00 98.38 99 MET A C 1
ATOM 805 O O . MET A 1 99 ? 6.502 -5.901 -7.667 1.00 98.38 99 MET A O 1
ATOM 809 N N . LEU A 1 100 ? 7.057 -3.710 -7.706 1.00 98.00 100 LEU A N 1
ATOM 810 C CA . LEU A 1 100 ? 6.177 -3.343 -8.822 1.00 98.00 100 LEU A CA 1
ATOM 811 C C . LEU A 1 100 ? 6.797 -3.767 -10.154 1.00 98.00 100 LEU A C 1
ATOM 813 O O . LEU A 1 100 ? 6.180 -4.497 -10.917 1.00 98.00 100 LEU A O 1
ATOM 817 N N . HIS A 1 101 ? 8.056 -3.397 -10.388 1.00 97.94 101 HIS A N 1
ATOM 818 C CA . HIS A 1 101 ? 8.892 -3.753 -11.538 1.00 97.94 101 HIS A CA 1
ATOM 819 C C . HIS A 1 101 ? 8.383 -3.324 -12.929 1.00 97.94 101 HIS A C 1
ATOM 821 O O . HIS A 1 101 ? 9.120 -2.656 -13.655 1.00 97.94 101 HIS A O 1
ATOM 827 N N . ASN A 1 102 ? 7.174 -3.708 -13.338 1.00 97.94 102 ASN A N 1
ATOM 828 C CA . ASN A 1 102 ? 6.640 -3.447 -14.671 1.00 97.94 102 ASN A CA 1
ATOM 829 C C . ASN A 1 102 ? 5.453 -2.478 -14.634 1.00 97.94 102 ASN A C 1
ATOM 831 O O . ASN A 1 102 ? 4.533 -2.654 -13.838 1.00 97.94 102 ASN A O 1
ATOM 835 N N . PHE A 1 103 ? 5.468 -1.522 -15.565 1.00 96.50 103 PHE A N 1
ATOM 836 C CA . PHE A 1 103 ? 4.376 -0.589 -15.835 1.00 96.50 103 PHE A CA 1
ATOM 837 C C . PHE A 1 103 ? 3.803 -0.834 -17.238 1.00 96.50 103 PHE A C 1
ATOM 839 O O . PHE A 1 103 ? 4.551 -0.984 -18.213 1.00 96.50 103 PHE A O 1
ATOM 846 N N . GLY A 1 104 ? 2.477 -0.868 -17.345 1.00 96.50 104 GLY A N 1
ATOM 847 C CA . GLY A 1 104 ? 1.712 -0.978 -18.586 1.00 96.50 104 GLY A CA 1
ATOM 848 C C . GLY A 1 104 ? 1.938 -2.250 -19.409 1.00 96.50 104 GLY A C 1
ATOM 849 O O . GLY A 1 104 ? 1.591 -2.258 -20.589 1.00 96.50 104 GLY A O 1
ATOM 850 N N . GLY A 1 105 ? 2.563 -3.296 -18.857 1.00 97.19 105 GLY A N 1
ATOM 851 C CA . GLY A 1 105 ? 2.946 -4.484 -19.632 1.00 97.19 105 GLY A CA 1
ATOM 852 C C . GLY A 1 105 ? 4.009 -4.190 -20.691 1.00 97.19 105 GLY A C 1
ATOM 853 O O . GLY A 1 105 ? 4.104 -4.893 -21.697 1.00 97.19 105 GLY A O 1
ATOM 854 N N . THR A 1 106 ? 4.783 -3.118 -20.508 1.00 97.06 106 THR A N 1
ATOM 855 C CA . THR A 1 106 ? 5.782 -2.696 -21.491 1.00 97.06 106 THR A CA 1
ATOM 856 C C . THR A 1 106 ? 6.911 -3.719 -21.604 1.00 97.06 106 THR A C 1
ATOM 858 O O . THR A 1 106 ? 7.372 -4.281 -20.609 1.00 97.06 106 THR A O 1
ATOM 861 N N . LEU A 1 107 ? 7.353 -3.974 -22.838 1.00 96.31 107 LEU A N 1
ATOM 862 C CA . LEU A 1 107 ? 8.443 -4.903 -23.125 1.00 96.31 107 LEU A CA 1
ATOM 863 C C . LEU A 1 107 ? 9.797 -4.188 -23.063 1.00 96.31 107 LEU A C 1
ATOM 865 O O . LEU A 1 107 ? 9.950 -3.067 -23.545 1.00 96.31 107 LEU A O 1
ATOM 869 N N . GLY A 1 108 ? 10.802 -4.880 -22.536 1.00 96.50 108 GLY A N 1
ATOM 870 C CA . GLY A 1 108 ? 12.179 -4.404 -22.467 1.00 96.50 108 GLY A CA 1
ATOM 871 C C . GLY A 1 108 ? 12.999 -5.238 -21.489 1.00 96.50 108 GLY A C 1
ATOM 872 O O . GLY A 1 108 ? 12.458 -5.878 -20.595 1.00 96.50 108 GLY A O 1
ATOM 873 N N . MET A 1 109 ? 14.323 -5.260 -21.644 1.00 96.50 109 MET A N 1
ATOM 874 C CA . MET A 1 109 ? 15.188 -5.882 -20.640 1.00 96.50 109 MET A CA 1
ATOM 875 C C . MET A 1 109 ? 15.430 -4.880 -19.507 1.00 96.50 109 MET A C 1
ATOM 877 O O . MET A 1 109 ? 16.178 -3.920 -19.676 1.00 96.50 109 MET A O 1
ATOM 881 N N . HIS A 1 110 ? 14.774 -5.093 -18.371 1.00 95.81 110 HIS A N 1
ATOM 882 C CA . HIS A 1 110 ? 14.839 -4.242 -17.191 1.00 95.81 110 HIS A CA 1
ATOM 883 C C . HIS A 1 110 ? 14.797 -5.105 -15.919 1.00 95.81 110 HIS A C 1
ATOM 885 O O . HIS A 1 110 ? 14.436 -6.280 -15.975 1.00 95.81 110 HIS A O 1
ATOM 891 N N . GLY A 1 111 ? 15.236 -4.533 -14.799 1.00 95.56 111 GLY A N 1
ATOM 892 C CA . GLY A 1 111 ? 15.285 -5.184 -13.494 1.00 95.56 111 GLY A CA 1
ATOM 893 C C . GLY A 1 111 ? 16.427 -4.638 -12.639 1.00 95.56 111 GLY A C 1
ATOM 894 O O . GLY A 1 111 ? 17.536 -4.432 -13.129 1.00 95.56 111 GLY A O 1
ATOM 895 N N . SER A 1 112 ? 16.172 -4.419 -11.347 1.00 95.12 112 SER A N 1
ATOM 896 C CA . SER A 1 112 ? 17.154 -3.874 -10.397 1.00 95.12 112 SER A CA 1
ATOM 897 C C . SER A 1 112 ? 17.511 -4.889 -9.304 1.00 95.12 112 SER A C 1
ATOM 899 O O . SER A 1 112 ? 17.466 -4.583 -8.112 1.00 95.12 112 SER A O 1
ATOM 901 N N . LEU A 1 113 ? 17.872 -6.111 -9.720 1.00 97.12 113 LEU A N 1
ATOM 902 C CA . LEU A 1 113 ? 18.108 -7.269 -8.841 1.00 97.12 113 LEU A CA 1
ATOM 903 C C . LEU A 1 113 ? 19.028 -6.983 -7.639 1.00 97.12 113 LEU A C 1
ATOM 905 O O . LEU A 1 113 ? 18.647 -7.337 -6.523 1.00 97.12 113 LEU A O 1
ATOM 909 N N . PRO A 1 114 ? 20.192 -6.307 -7.786 1.00 97.06 114 PRO A N 1
ATOM 910 C CA . PRO A 1 114 ? 21.051 -6.032 -6.633 1.00 97.06 114 PRO A CA 1
ATOM 911 C C . PRO A 1 114 ? 20.376 -5.151 -5.576 1.00 97.06 114 PRO A C 1
ATOM 913 O O . PRO A 1 114 ? 20.612 -5.344 -4.386 1.00 97.06 114 PRO A O 1
ATOM 916 N N . LYS A 1 115 ? 19.526 -4.208 -6.009 1.00 95.81 115 LYS A N 1
ATOM 917 C CA . LYS A 1 115 ? 18.767 -3.332 -5.111 1.00 95.81 115 LYS A CA 1
ATOM 918 C C . LYS A 1 115 ? 17.671 -4.108 -4.388 1.00 95.81 115 LYS A C 1
ATOM 920 O O . LYS A 1 115 ? 17.621 -4.047 -3.169 1.00 95.81 115 LYS A O 1
ATOM 925 N N . VAL A 1 116 ? 16.865 -4.884 -5.121 1.00 97.19 116 VAL A N 1
ATOM 926 C CA . VAL A 1 116 ? 15.817 -5.745 -4.537 1.00 97.19 116 VAL A CA 1
ATOM 927 C C . VAL A 1 116 ? 16.415 -6.663 -3.465 1.00 97.19 116 VAL A C 1
ATOM 929 O O . VAL A 1 116 ? 15.921 -6.701 -2.342 1.00 97.19 116 VAL A O 1
ATOM 932 N N . ASN A 1 117 ? 17.536 -7.325 -3.778 1.00 96.88 117 ASN A N 1
ATOM 933 C CA . ASN A 1 117 ? 18.250 -8.191 -2.840 1.00 96.88 117 ASN A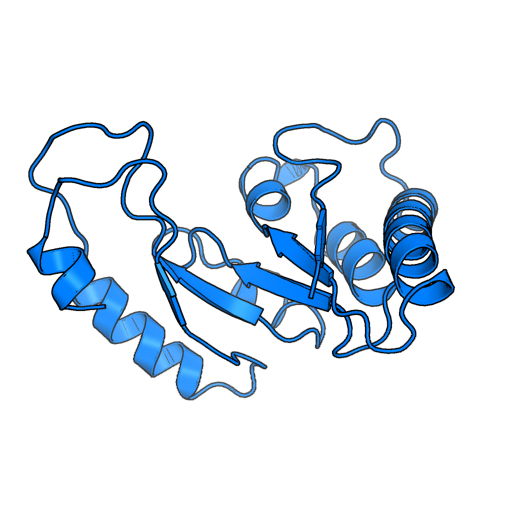 CA 1
ATOM 934 C C . ASN A 1 117 ? 18.669 -7.451 -1.559 1.00 96.88 117 ASN A C 1
ATOM 936 O O . ASN A 1 117 ? 18.437 -7.923 -0.448 1.00 96.88 117 ASN A O 1
ATOM 940 N N . ALA A 1 118 ? 19.314 -6.292 -1.710 1.00 96.56 118 ALA A N 1
ATOM 941 C CA . ALA A 1 118 ? 19.827 -5.527 -0.580 1.00 96.56 118 ALA A CA 1
ATOM 942 C C . ALA A 1 118 ? 18.695 -4.973 0.299 1.00 96.56 118 ALA A C 1
ATOM 944 O O . ALA A 1 118 ? 18.730 -5.146 1.519 1.00 96.56 118 ALA A O 1
ATOM 945 N N . ASP A 1 119 ? 17.685 -4.359 -0.319 1.00 95.75 119 ASP A N 1
ATOM 946 C CA . ASP A 1 119 ? 16.604 -3.663 0.376 1.00 95.75 119 ASP A CA 1
ATOM 947 C C . ASP A 1 119 ? 15.767 -4.638 1.215 1.00 95.75 119 ASP A C 1
ATOM 949 O O . ASP A 1 119 ? 15.554 -4.394 2.401 1.00 95.75 119 ASP A O 1
ATOM 953 N N . VAL A 1 120 ? 15.363 -5.786 0.659 1.00 95.19 120 VAL A N 1
ATOM 954 C CA . VAL A 1 120 ? 14.568 -6.792 1.388 1.00 95.19 120 VAL A CA 1
ATOM 955 C C . VAL A 1 120 ? 15.292 -7.272 2.650 1.00 95.19 120 VAL A C 1
ATOM 957 O O . VAL A 1 120 ? 14.700 -7.355 3.732 1.00 95.19 120 VAL A O 1
ATOM 960 N N . HIS A 1 121 ? 16.591 -7.559 2.540 1.00 95.06 121 HIS A N 1
ATOM 961 C CA . HIS A 1 121 ? 17.399 -7.970 3.685 1.00 95.06 121 HIS A CA 1
ATOM 962 C C . HIS A 1 121 ? 17.601 -6.838 4.693 1.00 95.06 121 HIS A C 1
ATOM 964 O O . HIS A 1 121 ? 17.560 -7.086 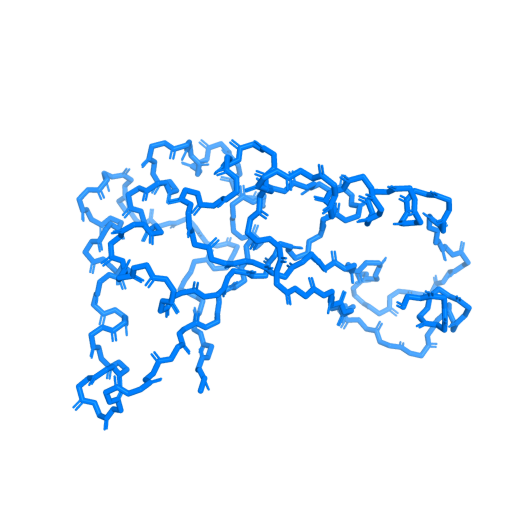5.898 1.00 95.06 121 HIS A O 1
ATOM 970 N N . GLN A 1 122 ? 17.800 -5.605 4.231 1.00 95.25 122 GLN A N 1
ATOM 971 C CA . GLN A 1 122 ? 17.938 -4.448 5.108 1.00 95.25 122 GLN A CA 1
ATOM 972 C C . GLN A 1 122 ? 16.653 -4.210 5.904 1.00 95.25 122 GLN A C 1
ATOM 974 O O . GLN A 1 122 ? 16.702 -4.151 7.132 1.00 95.25 122 GLN A O 1
ATOM 979 N N . VAL A 1 123 ? 15.508 -4.129 5.225 1.00 94.94 123 VAL A N 1
ATOM 980 C CA . VAL A 1 123 ? 14.207 -3.830 5.834 1.00 94.94 123 VAL A CA 1
ATOM 981 C C . VAL A 1 123 ? 13.816 -4.902 6.847 1.00 94.94 123 VAL A C 1
ATOM 983 O O . VAL A 1 123 ? 13.356 -4.573 7.940 1.00 94.94 123 VAL A O 1
ATOM 986 N N . ARG A 1 124 ? 14.086 -6.182 6.563 1.00 91.88 124 ARG A N 1
ATOM 987 C CA . ARG A 1 124 ? 13.820 -7.282 7.505 1.00 91.88 124 ARG A CA 1
ATOM 988 C C . ARG A 1 124 ? 14.593 -7.170 8.826 1.00 91.88 124 ARG A C 1
ATOM 990 O O . ARG A 1 124 ? 14.158 -7.731 9.826 1.00 91.88 124 ARG A O 1
ATOM 997 N N . ASN A 1 125 ? 15.723 -6.465 8.836 1.00 93.50 125 ASN A N 1
ATOM 998 C CA . ASN A 1 125 ? 16.556 -6.267 10.025 1.00 93.50 125 ASN A CA 1
ATOM 999 C C . ASN A 1 125 ? 16.211 -4.981 10.803 1.00 93.50 125 ASN A C 1
ATOM 1001 O O . ASN A 1 125 ? 16.931 -4.602 11.727 1.00 93.50 125 ASN A O 1
ATOM 1005 N N . THR A 1 126 ? 15.124 -4.298 10.443 1.00 92.69 126 THR A N 1
ATOM 1006 C CA . THR A 1 126 ? 14.606 -3.119 11.153 1.00 92.69 126 THR A CA 1
ATOM 1007 C C . THR A 1 126 ? 13.511 -3.513 12.157 1.00 92.69 126 THR A C 1
ATOM 1009 O O . THR A 1 126 ? 12.950 -4.604 12.055 1.00 92.69 126 THR A O 1
ATOM 1012 N N . PRO A 1 127 ? 13.135 -2.639 13.112 1.00 91.62 127 PRO A N 1
ATOM 1013 C CA . PRO A 1 127 ? 11.962 -2.861 13.966 1.00 91.62 127 PRO A CA 1
ATOM 1014 C C . PRO A 1 127 ? 10.619 -2.640 13.237 1.00 91.62 127 PRO A C 1
ATOM 1016 O O . PRO A 1 127 ? 9.579 -2.555 13.890 1.00 91.62 127 PRO A O 1
ATOM 1019 N N . TYR A 1 128 ? 10.621 -2.478 11.911 1.00 91.88 128 TYR A N 1
ATOM 1020 C CA . TYR A 1 128 ? 9.408 -2.269 11.129 1.00 91.88 128 TYR A CA 1
ATOM 1021 C C . TYR A 1 128 ? 8.552 -3.539 11.051 1.00 91.88 128 TYR A C 1
ATOM 1023 O O . TYR A 1 128 ? 9.047 -4.662 11.117 1.00 91.88 128 TYR A O 1
ATOM 1031 N N . ILE A 1 129 ? 7.248 -3.365 10.849 1.00 93.56 129 ILE A N 1
ATOM 1032 C CA . ILE A 1 129 ? 6.258 -4.452 10.832 1.00 93.56 129 ILE A CA 1
ATOM 1033 C C . ILE A 1 129 ? 6.077 -4.962 9.392 1.00 93.56 129 ILE A C 1
ATOM 1035 O O . ILE A 1 129 ? 4.976 -4.980 8.840 1.00 93.56 129 ILE A O 1
ATOM 1039 N N . MET A 1 130 ? 7.190 -5.344 8.759 1.00 97.19 130 MET A N 1
ATOM 1040 C CA . MET A 1 130 ? 7.168 -6.005 7.454 1.00 97.19 130 MET A CA 1
ATOM 1041 C C . MET A 1 130 ? 6.753 -7.465 7.649 1.00 97.19 130 MET A C 1
ATOM 1043 O O . MET A 1 130 ? 7.488 -8.248 8.251 1.00 97.19 130 MET A O 1
ATOM 1047 N N . VAL A 1 131 ? 5.576 -7.837 7.149 1.00 97.50 131 VAL A N 1
ATOM 1048 C CA . VAL A 1 131 ? 4.993 -9.177 7.356 1.00 97.50 131 VAL A CA 1
ATOM 1049 C C . VAL A 1 131 ? 5.054 -10.070 6.120 1.00 97.50 131 VAL A C 1
ATOM 1051 O O . VAL A 1 131 ? 4.683 -11.239 6.193 1.00 97.50 131 VAL A O 1
ATOM 1054 N N . GLY A 1 132 ? 5.533 -9.551 4.990 1.00 97.62 132 GLY A N 1
ATOM 1055 C CA . GLY A 1 132 ? 5.663 -10.327 3.764 1.00 97.62 132 GLY A CA 1
ATOM 1056 C C . GLY A 1 132 ? 6.360 -9.576 2.638 1.00 97.62 132 GLY A C 1
ATOM 1057 O O . GLY A 1 132 ? 6.658 -8.385 2.756 1.00 97.62 132 GLY A O 1
ATOM 1058 N N . LEU A 1 133 ? 6.574 -10.307 1.546 1.00 98.06 133 LEU A N 1
ATOM 1059 C CA . LEU A 1 133 ? 7.037 -9.795 0.261 1.00 98.06 133 LEU A CA 1
ATOM 1060 C C . LEU A 1 133 ? 5.947 -10.006 -0.795 1.00 98.06 133 LEU A C 1
ATOM 1062 O O . LEU A 1 133 ? 5.159 -10.948 -0.684 1.00 98.06 133 LEU A O 1
ATOM 1066 N N . GLY A 1 134 ? 5.898 -9.139 -1.802 1.00 97.88 134 GLY A N 1
ATOM 1067 C CA . GLY A 1 134 ? 4.912 -9.204 -2.878 1.00 97.88 134 GLY A CA 1
ATOM 1068 C C . GLY A 1 134 ? 5.507 -8.883 -4.244 1.00 97.88 134 GLY A C 1
ATOM 1069 O O . GLY A 1 134 ? 6.434 -8.087 -4.359 1.00 97.88 134 GLY A O 1
ATOM 1070 N N . MET A 1 135 ? 4.936 -9.480 -5.287 1.00 98.12 135 MET A N 1
ATOM 1071 C CA . MET A 1 135 ? 5.169 -9.110 -6.683 1.00 98.12 135 MET A CA 1
ATOM 1072 C C . MET A 1 135 ? 3.868 -8.536 -7.229 1.00 98.12 135 MET A C 1
ATOM 1074 O O . MET A 1 135 ? 2.842 -9.217 -7.198 1.00 98.12 135 MET A O 1
ATOM 1078 N N . VAL A 1 136 ? 3.895 -7.287 -7.687 1.00 98.00 136 VAL A N 1
ATOM 1079 C CA . VAL A 1 136 ? 2.684 -6.554 -8.092 1.00 98.00 136 VAL A CA 1
ATOM 1080 C C . VAL A 1 136 ? 2.808 -5.900 -9.474 1.00 98.00 136 VAL A C 1
ATOM 1082 O O . VAL A 1 136 ? 2.392 -4.756 -9.615 1.00 98.00 136 VAL A O 1
ATOM 1085 N N . PRO A 1 137 ? 3.357 -6.574 -10.506 1.00 98.12 137 PRO A N 1
ATOM 1086 C CA . PRO A 1 137 ? 3.543 -5.955 -11.815 1.00 98.12 137 PRO A CA 1
ATOM 1087 C C . PRO A 1 137 ? 2.221 -5.571 -12.476 1.00 98.12 137 PRO A C 1
ATOM 1089 O O . PRO A 1 137 ? 1.251 -6.325 -12.418 1.00 98.12 137 PRO A O 1
ATOM 1092 N N . GLU A 1 138 ? 2.200 -4.431 -13.172 1.00 98.25 138 GLU A N 1
ATOM 1093 C CA . GLU A 1 138 ? 1.025 -4.030 -13.957 1.00 98.25 138 GLU A CA 1
ATOM 1094 C C . GLU A 1 138 ? 0.783 -4.970 -15.148 1.00 98.25 138 GLU A C 1
ATOM 1096 O O . GLU A 1 138 ? -0.358 -5.163 -15.567 1.00 98.25 138 GLU A O 1
ATOM 1101 N N . GLY A 1 139 ? 1.846 -5.582 -15.681 1.00 97.62 139 GLY A N 1
ATOM 1102 C CA . GLY A 1 139 ? 1.761 -6.617 -16.707 1.00 97.62 139 GLY A CA 1
ATOM 1103 C C . GLY A 1 139 ? 2.807 -7.715 -16.528 1.00 97.62 139 GLY A C 1
ATOM 1104 O O . GLY A 1 139 ? 3.935 -7.469 -16.104 1.00 97.62 139 GLY A O 1
ATOM 1105 N N . ILE A 1 140 ? 2.426 -8.946 -16.864 1.00 97.56 140 ILE A N 1
ATOM 1106 C CA . ILE A 1 140 ? 3.268 -10.150 -16.781 1.00 97.56 140 ILE A CA 1
ATOM 1107 C C . ILE A 1 140 ? 3.888 -10.494 -18.151 1.00 97.56 140 ILE A C 1
ATOM 1109 O O . ILE A 1 140 ? 3.920 -9.646 -19.038 1.00 97.56 140 ILE A O 1
ATOM 1113 N N . ASP A 1 141 ? 4.427 -11.707 -18.311 1.00 97.25 141 ASP A N 1
ATOM 1114 C CA . ASP A 1 141 ? 5.022 -12.227 -19.557 1.00 97.25 141 ASP A CA 1
ATOM 1115 C C . ASP A 1 141 ? 6.282 -11.489 -20.054 1.00 97.25 141 ASP A C 1
ATOM 1117 O O . ASP A 1 141 ? 6.629 -11.510 -21.237 1.00 97.25 141 ASP A O 1
ATOM 1121 N N . GLN A 1 142 ? 7.026 -10.878 -19.130 1.00 98.00 142 GLN A N 1
ATOM 1122 C CA . GLN A 1 142 ? 8.335 -10.274 -19.381 1.00 98.00 142 GLN A CA 1
ATOM 1123 C C . GLN A 1 142 ? 9.311 -10.555 -18.228 1.00 98.00 142 GLN A C 1
ATOM 1125 O O . GLN A 1 142 ? 8.909 -11.020 -17.166 1.00 98.00 142 GLN A O 1
ATOM 1130 N N . ASN A 1 143 ? 10.607 -10.325 -18.466 1.00 98.00 143 ASN A N 1
ATOM 1131 C CA . ASN A 1 143 ? 11.681 -10.328 -17.459 1.00 98.00 143 ASN A CA 1
ATOM 1132 C C . ASN A 1 143 ? 11.616 -11.463 -16.416 1.00 98.00 143 ASN A C 1
ATOM 1134 O O . ASN A 1 143 ? 11.862 -11.223 -15.239 1.00 98.00 143 ASN A O 1
ATOM 1138 N N . TYR A 1 144 ? 11.336 -12.702 -16.840 1.00 97.81 144 TYR A N 1
ATOM 1139 C CA . TYR A 1 144 ? 11.116 -13.861 -15.957 1.00 97.81 144 TYR A CA 1
ATOM 1140 C C . TYR A 1 144 ? 12.162 -14.022 -14.845 1.00 97.81 144 TYR A C 1
ATOM 1142 O O . TYR A 1 144 ? 11.807 -14.336 -13.718 1.00 97.81 144 TYR A O 1
ATOM 1150 N N . VAL A 1 145 ? 13.436 -13.732 -15.137 1.00 97.75 145 VAL A N 1
ATOM 1151 C CA . VAL A 1 145 ? 14.536 -13.793 -14.158 1.00 97.75 145 VAL A CA 1
ATOM 1152 C C . VAL A 1 145 ? 14.337 -12.869 -12.950 1.00 97.75 145 VAL A C 1
ATOM 1154 O O . VAL A 1 145 ? 14.831 -13.165 -11.871 1.00 97.75 145 VAL A O 1
ATOM 1157 N N . VAL A 1 146 ? 13.624 -11.751 -13.112 1.00 98.06 146 VAL A N 1
ATOM 1158 C CA . VAL A 1 146 ? 13.341 -10.811 -12.020 1.00 98.06 146 VAL A CA 1
ATOM 1159 C C . VAL A 1 146 ? 12.310 -11.397 -11.062 1.00 98.06 146 VAL A C 1
ATOM 1161 O O . VAL A 1 146 ? 12.477 -11.288 -9.853 1.00 98.06 146 VAL A O 1
ATOM 1164 N N . TYR A 1 147 ? 11.281 -12.052 -11.598 1.00 98.00 147 TYR A N 1
ATOM 1165 C CA . TYR A 1 147 ? 10.221 -12.678 -10.807 1.00 98.00 147 TYR A CA 1
ATOM 1166 C C . TYR A 1 147 ? 10.633 -14.033 -10.222 1.00 98.00 147 TYR A C 1
ATOM 1168 O O . TYR A 1 147 ? 10.141 -14.395 -9.169 1.00 98.00 147 TYR A O 1
ATOM 1176 N N . ASP A 1 148 ? 11.534 -14.768 -10.881 1.00 97.81 148 ASP A N 1
ATOM 1177 C CA . ASP A 1 148 ? 12.128 -16.003 -10.340 1.00 97.81 148 ASP A CA 1
ATOM 1178 C C . ASP A 1 148 ? 13.119 -15.711 -9.200 1.00 97.81 148 ASP A C 1
ATOM 1180 O O . ASP A 1 148 ? 13.324 -16.530 -8.310 1.00 97.81 148 ASP A O 1
ATOM 1184 N N . PHE A 1 149 ? 13.742 -14.527 -9.224 1.00 96.75 149 PHE A N 1
ATOM 1185 C CA . PHE A 1 149 ? 14.624 -14.068 -8.155 1.00 96.75 149 PHE A CA 1
ATOM 1186 C C . PHE A 1 149 ? 13.867 -13.629 -6.891 1.00 96.75 149 PHE A C 1
ATOM 1188 O O . PHE A 1 149 ? 14.396 -13.807 -5.792 1.00 96.75 149 PHE A O 1
ATOM 1195 N N . MET A 1 150 ? 12.699 -12.996 -7.055 1.00 91.88 150 MET A N 1
ATOM 1196 C CA . MET A 1 150 ? 11.893 -12.437 -5.958 1.00 91.88 150 MET A CA 1
ATOM 1197 C C . MET A 1 150 ? 11.176 -13.538 -5.169 1.00 91.88 150 MET A C 1
ATOM 1199 O O . MET A 1 150 ? 11.224 -13.491 -3.918 1.00 91.88 150 MET A O 1
#

Radius of gyration: 15.87 Å; chains: 1; bounding box: 42×34×38 Å

Sequence (150 aa):
MYSADTFNENIPQHGDVEYLANVSRSIYQAMSDVDSNAIWVLQGWMFVHQVLYWTQDKVKAFLTAVPQGKLLVLDLAAEQIPSHDRLHSFYGQPYIWCMLHNFGGTLGMHGSLPKVNADVHQVRNTPYIMVGLGMVPEGIDQNYVVYDFM

Organism: NCBI:txid428564

pLDDT: mean 97.07, std 1.78, range [90.06, 98.81]

Foldseek 3Di:
DEEDEDAQVHQDPDLDLVVLLVVLLVVLCVVCVVPVLAAYEYECNNCVNVVVSNDLSNLLSNQVSDPAQSYEYELACCLVDRVCVVNVLSNRHAYADEHQFADPQDADQDADLVSVVVSVVVVVPDPHRHPYYYYHYPHDPYDVVRVVSD

InterPro domains:
  IPR007781 Alpha-N-acetylglucosaminidase [PTHR12872] (1-150)
  IPR024733 Alpha-N-acetylglucosaminidase, tim-barrel domain [PF05089] (1-150)